Protein AF-A0A170YP18-F1 (afdb_monomer)

Nearest PDB structures (foldseek):
  8iq1-assembly4_G  TM=4.475E-01  e=5.327E+00  Bos taurus
  8iq0-assembly2_D  TM=4.496E-01  e=7.271E+00  Bos taurus
  8iq0-assembly6_K  TM=4.460E-01  e=8.065E+00  Bos taurus
  1sda-assembly2_G  TM=4.510E-01  e=8.495E+00  Bos taurus

pLDDT: mean 92.54, std 9.65, range [51.72, 98.75]

Radius of gyration: 13.64 Å; Cα contacts (8 Å, |Δi|>4): 339; chains: 1; bounding box: 28×27×40 Å

Secondary structure (DSSP, 8-state):
-EEEEEETTTSPPPGGGS-TTSPPPSEEEEEEEPPPSS--GGG--EEEEEETTEEEEEEEEEETTEEEEEEEEE-SSS-EEEEEEETTEEEEEEE-TTS-EEEEEEE-TTS-EEEEEEE-

Foldseek 3Di:
DDKDKDACVGPPDDQVQADPVRHGFRMKMKDKDAQDPDPDQVPWDWDWDDDPQWIKIWTWGDDPQKIKGKIKIAHAAFWKKKKKDKDPDIWMFIDGHPDIHITMDIDHRRIMMMIMMGTD

Solvent-accessible surface area (backbone atoms only — not comparable to full-atom values): 6159 Å² total; per-residue (Å²): 121,50,78,54,75,42,42,36,91,80,45,76,71,62,76,88,68,38,43,98,86,68,46,64,45,53,32,38,33,42,36,40,38,66,54,39,94,63,79,51,72,88,72,47,45,77,49,79,48,77,52,99,86,17,50,34,40,33,38,40,39,73,50,86,87,25,35,28,26,27,9,33,24,30,28,72,83,37,37,29,25,4,23,19,40,22,76,95,35,69,27,71,23,76,28,55,46,67,38,78,12,60,15,62,31,57,36,59,37,72,38,43,29,36,25,30,40,36,34,87

Sequence (120 aa):
MHVATYKSTEEAPPEFLRGPNGEVPTEWGVATFPMDVEFDSDDMITTKVKKGGGDWNYGTVADGVYKGCYSNYIHPTKKHSASVAIANATDKDIRNANIWAKAYARAGGAHTCNAYWSTY

Structure (mmCIF, N/CA/C/O backbone):
data_AF-A0A170YP18-F1
#
_entry.id   AF-A0A170YP18-F1
#
loop_
_atom_site.group_PDB
_atom_site.id
_atom_site.type_symbol
_atom_site.label_atom_id
_atom_site.label_alt_id
_atom_site.label_comp_id
_atom_site.label_asym_id
_atom_site.label_entity_id
_atom_site.label_seq_id
_atom_site.pdbx_PDB_ins_code
_atom_site.Cartn_x
_atom_site.Cartn_y
_atom_site.Cartn_z
_atom_site.occupancy
_atom_site.B_iso_or_equiv
_atom_site.auth_seq_id
_atom_site.auth_comp_id
_atom_site.auth_asym_id
_atom_site.auth_atom_id
_atom_site.pdbx_PDB_model_num
ATOM 1 N N . MET A 1 1 ? -3.951 -5.300 -13.465 1.00 76.81 1 MET A N 1
ATOM 2 C CA . MET A 1 1 ? -4.001 -5.106 -11.997 1.00 76.81 1 MET A CA 1
ATOM 3 C C . MET A 1 1 ? -4.899 -6.165 -11.367 1.00 76.81 1 MET A C 1
ATOM 5 O O . MET A 1 1 ? -5.996 -6.377 -11.871 1.00 76.81 1 MET A O 1
ATOM 9 N N . HIS A 1 2 ? -4.455 -6.808 -10.284 1.00 87.50 2 HIS A N 1
ATOM 10 C CA . HIS A 1 2 ? -5.282 -7.697 -9.455 1.00 87.50 2 HIS A CA 1
ATOM 11 C C . HIS A 1 2 ? -5.407 -7.119 -8.043 1.00 87.50 2 HIS A C 1
ATOM 13 O O . HIS A 1 2 ? -4.421 -6.607 -7.522 1.00 87.50 2 HIS A O 1
ATOM 19 N N . VAL A 1 3 ? -6.594 -7.175 -7.433 1.00 91.50 3 VAL A N 1
ATOM 20 C CA . VAL A 1 3 ? -6.853 -6.582 -6.112 1.00 91.50 3 VAL A CA 1
ATOM 21 C C . VAL A 1 3 ? -7.583 -7.585 -5.234 1.00 91.50 3 VAL A C 1
ATOM 23 O O . VAL A 1 3 ? -8.635 -8.089 -5.625 1.00 91.50 3 VAL A O 1
ATOM 26 N N . ALA A 1 4 ? -7.067 -7.810 -4.031 1.00 94.12 4 ALA A N 1
ATOM 27 C CA . ALA A 1 4 ? -7.633 -8.748 -3.072 1.00 94.12 4 ALA A CA 1
ATOM 28 C C . ALA A 1 4 ? -7.694 -8.165 -1.652 1.00 94.12 4 ALA A C 1
ATOM 30 O O . ALA A 1 4 ? -7.075 -7.147 -1.327 1.00 94.12 4 ALA A O 1
ATOM 31 N N . THR A 1 5 ? -8.516 -8.779 -0.806 1.00 95.12 5 THR A N 1
ATOM 32 C CA . THR A 1 5 ? -8.728 -8.405 0.597 1.00 95.12 5 THR A CA 1
ATOM 33 C C . THR A 1 5 ? -8.931 -9.671 1.406 1.00 95.12 5 THR A C 1
ATOM 35 O O . THR A 1 5 ? -9.647 -10.563 0.960 1.00 95.12 5 THR A O 1
ATOM 38 N N . TYR A 1 6 ? -8.325 -9.716 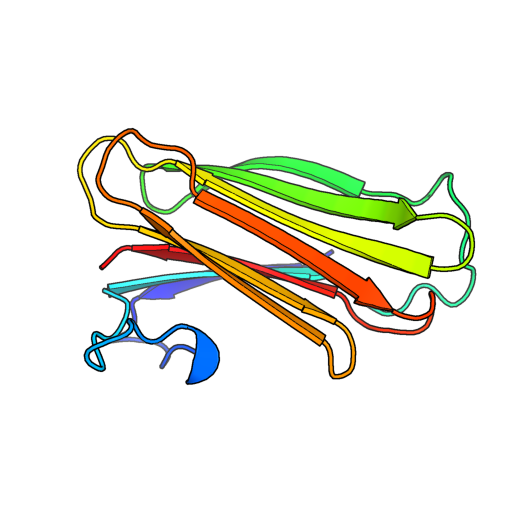2.584 1.00 95.31 6 TYR A N 1
ATOM 39 C CA . TYR A 1 6 ? -8.251 -10.896 3.424 1.00 95.31 6 TYR A CA 1
ATOM 40 C C . TYR A 1 6 ? -8.452 -10.529 4.890 1.00 95.31 6 TYR A C 1
ATOM 42 O O . TYR A 1 6 ? -7.990 -9.480 5.355 1.00 95.31 6 TYR A O 1
ATOM 50 N N . LYS A 1 7 ? -9.082 -11.434 5.638 1.00 94.75 7 LYS A N 1
ATOM 51 C CA . LYS A 1 7 ? -8.951 -11.468 7.095 1.00 94.75 7 LYS A CA 1
ATOM 52 C C . LYS A 1 7 ? -7.715 -12.274 7.456 1.00 94.75 7 LYS A C 1
ATOM 54 O O . LYS A 1 7 ? -7.465 -13.320 6.865 1.00 94.75 7 LYS A O 1
ATOM 59 N N . SER A 1 8 ? -6.974 -11.848 8.472 1.00 93.69 8 SER A N 1
ATOM 60 C CA . SER A 1 8 ? -5.744 -12.548 8.865 1.00 93.69 8 SER A CA 1
ATOM 61 C C . SER A 1 8 ? -5.972 -13.920 9.501 1.00 93.69 8 SER A C 1
ATOM 63 O O . SER A 1 8 ? -5.033 -14.699 9.626 1.00 93.69 8 SER A O 1
ATOM 65 N N . THR A 1 9 ? -7.215 -14.238 9.866 1.00 92.81 9 THR A N 1
ATOM 66 C CA . THR A 1 9 ? -7.639 -15.591 10.256 1.00 92.81 9 THR A CA 1
ATOM 67 C C . THR A 1 9 ? -7.825 -16.533 9.066 1.00 92.81 9 THR A C 1
ATOM 69 O O . THR A 1 9 ? -7.865 -17.741 9.264 1.00 92.81 9 THR A O 1
ATOM 72 N N . GLU A 1 10 ? -7.995 -15.990 7.858 1.00 94.56 10 GLU A N 1
ATOM 73 C CA . GLU A 1 10 ? -8.244 -16.738 6.619 1.00 94.56 10 GLU A CA 1
ATOM 74 C C . GLU A 1 10 ? -6.966 -16.857 5.782 1.00 94.56 10 GLU A C 1
ATOM 76 O O . GLU A 1 10 ? -6.669 -17.935 5.283 1.00 94.56 10 GLU A O 1
ATOM 81 N N . GLU A 1 11 ? -6.193 -15.771 5.682 1.00 94.69 11 GLU A N 1
ATOM 82 C CA . GLU A 1 11 ? -4.903 -15.728 4.989 1.00 94.69 11 GLU A CA 1
ATOM 83 C C . GLU A 1 11 ? -3.895 -14.931 5.827 1.00 94.69 11 GLU A C 1
ATOM 85 O O . GLU A 1 11 ? -4.114 -13.756 6.159 1.00 94.69 11 GLU A O 1
ATOM 90 N N . ALA A 1 12 ? -2.767 -15.560 6.156 1.00 94.25 12 ALA A N 1
ATOM 91 C CA . ALA A 1 12 ? -1.722 -14.920 6.943 1.00 94.25 12 ALA A CA 1
ATOM 92 C C . ALA A 1 12 ? -1.112 -13.728 6.173 1.00 94.25 12 ALA A C 1
ATOM 94 O O . ALA A 1 12 ? -0.710 -13.884 5.020 1.00 94.25 12 ALA A O 1
ATOM 95 N N . PRO A 1 13 ? -1.000 -12.535 6.788 1.00 94.31 13 PRO A N 1
ATOM 96 C CA . PRO A 1 13 ? -0.383 -11.398 6.124 1.00 94.31 13 PRO A CA 1
ATOM 97 C C . PRO A 1 13 ? 1.126 -11.629 5.947 1.00 94.31 13 PRO A C 1
ATOM 99 O O . PRO A 1 13 ? 1.759 -12.213 6.836 1.00 94.31 13 PRO A O 1
ATOM 102 N N . PRO A 1 14 ? 1.734 -11.113 4.861 1.00 94.00 14 PRO A N 1
ATOM 103 C CA . PRO A 1 14 ? 3.184 -11.071 4.718 1.00 94.00 14 PRO A CA 1
ATOM 104 C C . PRO A 1 14 ? 3.868 -10.491 5.960 1.00 94.00 14 PRO A C 1
ATOM 106 O O . PRO A 1 14 ? 3.395 -9.511 6.540 1.00 94.00 14 PRO A O 1
ATOM 109 N N . GLU A 1 15 ? 5.011 -11.054 6.356 1.00 93.62 15 GLU A N 1
ATOM 110 C CA . GLU A 1 15 ? 5.670 -10.689 7.620 1.00 93.62 15 GLU A CA 1
ATOM 111 C C . GLU A 1 15 ? 6.011 -9.200 7.718 1.00 93.62 15 GLU A C 1
ATOM 113 O O . GLU A 1 15 ? 5.858 -8.597 8.780 1.00 93.62 15 GLU A O 1
ATOM 118 N N . PHE A 1 16 ? 6.391 -8.575 6.601 1.00 93.75 16 PHE A N 1
ATOM 119 C CA . PHE A 1 16 ? 6.719 -7.152 6.573 1.00 93.75 16 PHE A CA 1
ATOM 120 C C . PHE A 1 16 ? 5.508 -6.242 6.856 1.00 93.75 16 PHE A C 1
ATOM 122 O O . PHE A 1 16 ? 5.704 -5.065 7.157 1.00 93.75 16 PHE A O 1
ATOM 129 N N . LEU A 1 17 ? 4.269 -6.755 6.821 1.00 95.31 17 LEU A N 1
ATOM 130 C CA . LEU A 1 17 ? 3.064 -6.020 7.225 1.00 95.31 17 LEU A CA 1
ATOM 131 C C . LEU A 1 17 ? 2.836 -6.018 8.742 1.00 95.31 17 LEU A C 1
ATOM 133 O O . LEU A 1 17 ? 1.967 -5.292 9.222 1.00 95.31 17 LEU A O 1
ATOM 137 N N . ARG A 1 18 ? 3.597 -6.786 9.528 1.00 94.44 18 ARG A N 1
ATOM 138 C CA . ARG A 1 18 ? 3.467 -6.774 10.993 1.00 94.44 18 ARG A CA 1
ATOM 139 C C . ARG A 1 18 ? 3.830 -5.405 11.573 1.00 94.44 18 ARG A C 1
ATOM 141 O O . ARG A 1 18 ? 4.673 -4.687 11.031 1.00 94.44 18 ARG A O 1
ATOM 148 N N . GLY A 1 19 ? 3.173 -5.022 12.661 1.00 90.12 19 GLY A N 1
ATOM 149 C CA . GLY A 1 19 ? 3.458 -3.792 13.391 1.00 90.12 19 GLY A CA 1
ATOM 150 C C . GLY A 1 19 ? 4.835 -3.816 14.073 1.00 90.12 19 GLY A C 1
ATOM 151 O O . GLY A 1 19 ? 5.466 -4.872 14.162 1.00 90.12 19 GLY A O 1
ATOM 152 N N . PRO A 1 20 ? 5.331 -2.661 14.550 1.00 87.38 20 PRO A N 1
ATOM 153 C CA . PRO A 1 20 ? 6.651 -2.534 15.170 1.00 87.38 20 PRO A CA 1
ATOM 154 C C . PRO A 1 20 ? 6.821 -3.385 16.434 1.00 87.38 20 PRO A C 1
ATOM 156 O O . PRO A 1 20 ? 7.949 -3.717 16.778 1.00 87.38 20 PRO A O 1
ATOM 159 N 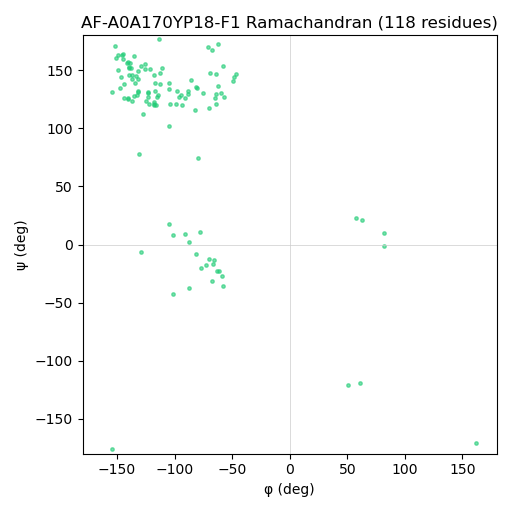N . ASN A 1 21 ? 5.727 -3.766 17.101 1.00 89.44 21 ASN A N 1
ATOM 160 C CA . ASN A 1 21 ? 5.745 -4.609 18.297 1.00 89.44 21 ASN A CA 1
ATOM 161 C C . ASN A 1 21 ? 5.300 -6.049 17.990 1.00 89.44 21 ASN A C 1
ATOM 163 O O . ASN A 1 21 ? 4.905 -6.784 18.892 1.00 89.44 21 ASN A O 1
ATOM 167 N N . GLY A 1 22 ? 5.318 -6.449 16.715 1.00 90.62 22 GLY A N 1
ATOM 168 C CA . GLY A 1 22 ? 4.882 -7.772 16.270 1.00 90.62 22 GLY A CA 1
ATOM 169 C C . GLY A 1 22 ? 3.370 -7.911 16.087 1.00 90.62 22 GLY A C 1
ATOM 170 O O . GLY A 1 22 ? 2.898 -9.030 15.876 1.00 90.62 22 GLY A O 1
ATOM 171 N N . GLU A 1 23 ? 2.607 -6.8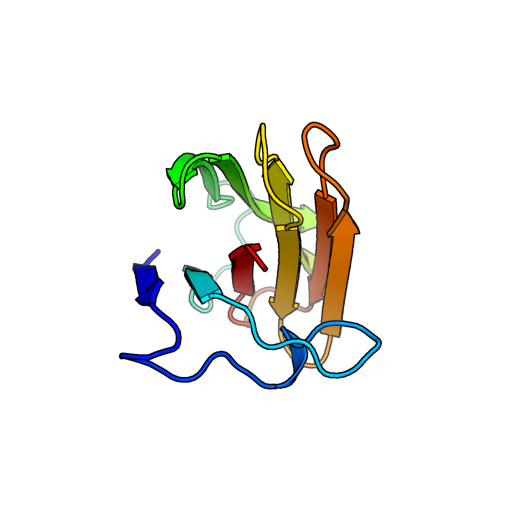10 16.132 1.00 94.00 23 GLU A N 1
ATOM 172 C CA . GLU A 1 23 ? 1.159 -6.850 15.921 1.00 94.00 23 GLU A CA 1
ATOM 173 C C . GLU A 1 23 ? 0.834 -7.410 14.531 1.00 94.00 23 GLU A C 1
ATOM 175 O O . GLU A 1 23 ? 1.375 -6.961 13.519 1.00 94.00 23 GLU A O 1
ATOM 180 N N . VAL A 1 24 ? -0.068 -8.385 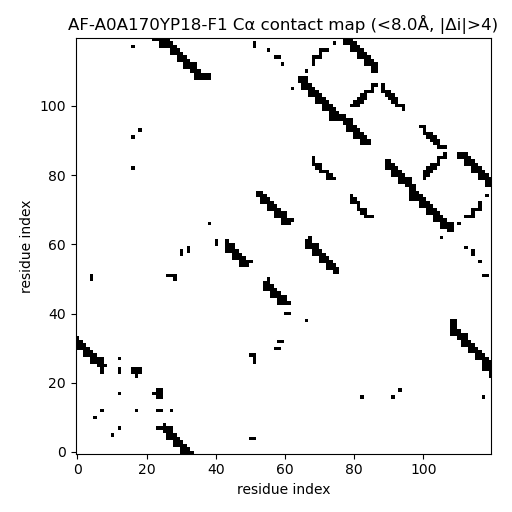14.463 1.00 95.31 24 VAL A N 1
ATOM 181 C CA . VAL A 1 24 ? -0.562 -8.911 13.187 1.00 95.31 24 VAL A CA 1
ATOM 182 C C . VAL A 1 24 ? -1.758 -8.064 12.765 1.00 95.31 24 VAL A C 1
ATOM 184 O O . VAL A 1 24 ? -2.625 -7.826 13.608 1.00 95.31 24 VAL A O 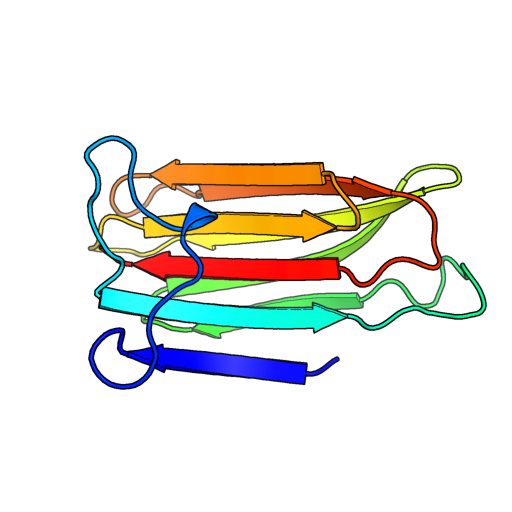1
ATOM 187 N N . PRO A 1 25 ? -1.830 -7.599 11.504 1.00 96.62 25 PRO A N 1
ATOM 188 C CA . PRO A 1 25 ? -3.069 -7.059 10.962 1.00 96.62 25 PRO A CA 1
ATOM 189 C C . PRO A 1 25 ? -4.263 -7.972 11.259 1.00 96.62 25 PRO A C 1
ATOM 191 O O . PRO A 1 25 ? -4.124 -9.188 11.308 1.00 96.62 25 PRO A O 1
ATOM 194 N N . THR A 1 26 ? -5.440 -7.394 11.454 1.00 97.31 26 THR A N 1
ATOM 195 C CA . THR A 1 26 ? -6.703 -8.142 11.537 1.00 97.31 26 THR A CA 1
ATOM 196 C C . THR A 1 26 ? -7.315 -8.333 10.153 1.00 97.31 26 THR A C 1
ATOM 198 O O . THR A 1 26 ? -7.845 -9.399 9.836 1.00 97.31 26 THR A O 1
ATOM 201 N N . GLU A 1 27 ? -7.186 -7.310 9.310 1.00 97.88 27 GLU A N 1
ATOM 202 C CA . GLU A 1 27 ? -7.570 -7.310 7.903 1.00 97.88 27 GLU A CA 1
ATOM 203 C C . GLU A 1 27 ? -6.485 -6.621 7.087 1.00 97.88 27 GLU A C 1
ATOM 205 O O . GLU A 1 27 ? -5.846 -5.664 7.541 1.00 97.88 27 GLU A O 1
ATOM 210 N N . TRP A 1 28 ? -6.286 -7.101 5.868 1.00 98.31 28 TRP A N 1
ATOM 211 C CA . TRP A 1 28 ? -5.321 -6.535 4.945 1.00 98.31 28 TRP A CA 1
ATOM 212 C C . TRP A 1 28 ? -5.766 -6.745 3.505 1.00 98.31 28 TRP A C 1
ATOM 214 O O . TRP A 1 28 ? -6.600 -7.595 3.195 1.00 98.31 28 TRP A O 1
ATOM 224 N N . GLY A 1 29 ? -5.211 -5.956 2.599 1.00 97.94 29 GLY A N 1
ATOM 225 C CA . GLY A 1 29 ? -5.424 -6.148 1.176 1.00 97.94 29 GLY A CA 1
ATOM 226 C C . GLY A 1 29 ? -4.192 -5.784 0.380 1.00 97.94 29 GLY A C 1
ATOM 227 O O . GLY A 1 29 ? -3.289 -5.109 0.875 1.00 97.94 29 GLY A O 1
ATOM 228 N N . VAL A 1 30 ? -4.173 -6.253 -0.859 1.00 98.19 30 VAL A N 1
ATOM 229 C CA . VAL A 1 30 ? -3.081 -6.042 -1.804 1.00 98.19 30 VAL A CA 1
ATOM 230 C C . VAL A 1 30 ? -3.646 -5.697 -3.171 1.00 98.19 30 VAL A C 1
ATOM 232 O O . VAL A 1 30 ? -4.671 -6.237 -3.589 1.00 98.19 30 VAL A O 1
ATOM 235 N N . ALA A 1 31 ? -2.967 -4.794 -3.861 1.00 97.06 31 ALA A N 1
ATOM 236 C CA . ALA A 1 31 ? -3.118 -4.550 -5.278 1.00 97.06 31 ALA A CA 1
ATOM 237 C C . ALA A 1 31 ? -1.784 -4.847 -5.951 1.00 97.06 31 ALA A C 1
ATOM 239 O O . ALA A 1 31 ? -0.765 -4.232 -5.629 1.00 97.06 31 ALA A O 1
ATOM 240 N N . THR A 1 32 ? -1.812 -5.796 -6.875 1.00 95.50 32 THR A N 1
ATOM 241 C CA . THR A 1 32 ? -0.648 -6.253 -7.621 1.00 95.50 32 THR A CA 1
ATOM 242 C C . THR A 1 32 ? -0.694 -5.684 -9.031 1.00 95.50 32 THR A C 1
ATOM 244 O O . THR A 1 32 ? -1.628 -5.926 -9.811 1.00 95.50 32 THR A O 1
ATOM 247 N N . PHE A 1 33 ? 0.353 -4.937 -9.347 1.00 91.94 33 PHE A N 1
ATOM 248 C CA . PHE A 1 33 ? 0.667 -4.397 -10.657 1.00 91.94 33 PHE A CA 1
ATOM 249 C C . PHE A 1 33 ? 1.809 -5.246 -11.214 1.00 91.94 33 PHE A C 1
ATOM 251 O O . PHE A 1 33 ? 2.935 -5.121 -10.722 1.00 91.94 33 PHE A O 1
ATOM 258 N N . PRO A 1 34 ? 1.523 -6.181 -12.139 1.00 86.88 34 PRO A N 1
ATOM 259 C CA . PRO A 1 34 ? 2.549 -7.041 -12.711 1.00 86.88 34 PRO A CA 1
ATOM 260 C C . PRO A 1 34 ? 3.603 -6.222 -13.465 1.00 86.88 34 PRO A C 1
ATOM 262 O O . PRO A 1 34 ? 3.484 -5.009 -13.635 1.00 86.88 34 PRO A O 1
ATOM 265 N N . MET A 1 35 ? 4.668 -6.900 -13.885 1.00 80.62 35 MET A N 1
ATOM 266 C CA . MET A 1 35 ? 5.678 -6.301 -14.751 1.00 80.62 35 MET A CA 1
ATOM 267 C C . MET A 1 35 ? 4.997 -5.787 -16.024 1.00 80.62 35 MET A C 1
ATOM 269 O O . MET A 1 35 ? 4.319 -6.560 -16.700 1.00 80.62 35 MET A O 1
ATOM 273 N N . ASP A 1 36 ? 5.219 -4.518 -16.348 1.00 67.25 36 ASP A N 1
ATOM 274 C CA . ASP A 1 36 ? 4.902 -4.012 -17.681 1.00 67.25 36 ASP A CA 1
ATOM 275 C C . ASP A 1 36 ? 6.197 -4.148 -18.470 1.00 67.25 36 ASP A C 1
ATOM 277 O O . ASP A 1 36 ? 7.245 -3.652 -18.043 1.00 67.25 36 ASP A O 1
ATOM 281 N N . VAL A 1 37 ? 6.148 -4.921 -19.557 1.00 51.72 37 VAL A N 1
ATOM 282 C CA . VAL A 1 37 ? 7.312 -5.172 -20.422 1.00 51.72 37 VAL A CA 1
ATOM 283 C C . VAL A 1 37 ? 7.765 -3.906 -21.148 1.00 51.72 37 VAL A C 1
ATOM 285 O O . VAL A 1 37 ? 8.912 -3.838 -21.580 1.00 51.72 37 VAL A O 1
ATOM 288 N N . GLU A 1 38 ? 6.908 -2.885 -21.190 1.00 58.91 38 GLU A N 1
ATOM 289 C CA . GLU A 1 38 ? 7.234 -1.542 -21.643 1.00 58.91 38 GLU A CA 1
ATOM 290 C C . GLU A 1 38 ? 6.923 -0.560 -20.515 1.00 58.91 38 GLU A C 1
ATOM 292 O O . GLU A 1 38 ? 5.816 -0.509 -19.984 1.00 58.91 38 GLU A O 1
ATOM 297 N N . PHE A 1 39 ? 7.939 0.180 -20.077 1.00 57.25 39 PHE A N 1
ATOM 298 C CA . PHE A 1 39 ? 7.756 1.263 -19.121 1.00 57.25 39 PHE A CA 1
ATOM 299 C C . PHE A 1 39 ? 7.243 2.484 -19.887 1.00 57.25 39 PHE A C 1
ATOM 301 O O . PHE A 1 39 ? 8.006 3.405 -20.170 1.00 57.25 39 PHE A O 1
ATOM 308 N N . ASP A 1 40 ? 5.969 2.444 -20.272 1.00 62.41 40 ASP A N 1
ATOM 309 C CA . ASP A 1 40 ? 5.273 3.604 -20.814 1.00 62.41 40 ASP A CA 1
ATOM 310 C C . ASP A 1 40 ? 4.652 4.399 -19.658 1.00 62.41 40 ASP A C 1
ATOM 312 O O . ASP A 1 40 ? 3.988 3.854 -18.770 1.00 62.41 40 ASP A O 1
ATOM 316 N N . SER A 1 41 ? 4.901 5.706 -19.635 1.00 61.12 41 SER A N 1
ATOM 317 C CA . SER A 1 41 ? 4.294 6.608 -18.659 1.00 61.12 41 SER A CA 1
ATOM 318 C C . SER A 1 41 ? 2.772 6.687 -18.791 1.00 61.12 41 SER A C 1
ATOM 320 O O . SER A 1 41 ? 2.115 7.022 -17.803 1.00 61.12 41 SER A O 1
ATOM 322 N N . ASP A 1 42 ? 2.218 6.358 -19.962 1.00 61.16 42 ASP A N 1
ATOM 323 C CA . ASP A 1 42 ? 0.770 6.352 -20.199 1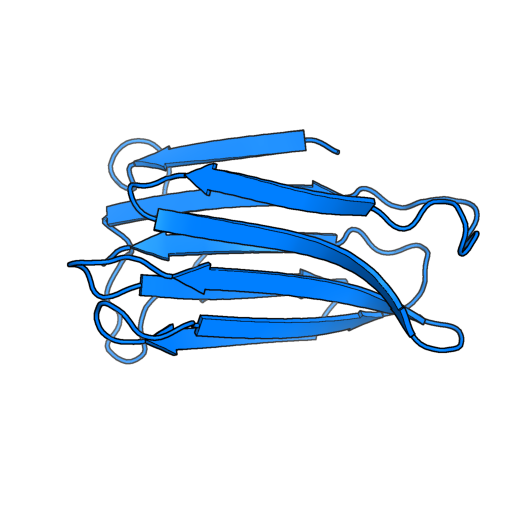.00 61.16 42 ASP A CA 1
ATOM 324 C C . ASP A 1 42 ? 0.051 5.179 -19.500 1.00 61.16 42 ASP A C 1
ATOM 326 O O . ASP A 1 42 ? -1.147 5.272 -19.225 1.00 61.16 42 ASP A O 1
ATOM 330 N N . ASP A 1 43 ? 0.782 4.135 -19.088 1.00 65.50 43 ASP A N 1
ATOM 331 C CA . ASP A 1 43 ? 0.240 2.958 -18.390 1.00 65.50 43 ASP A CA 1
ATOM 332 C C . ASP A 1 43 ? 0.247 3.091 -16.853 1.00 65.50 43 ASP A C 1
ATOM 334 O O . ASP A 1 43 ? -0.025 2.136 -16.118 1.00 65.50 43 ASP A O 1
ATOM 338 N N . MET A 1 44 ? 0.550 4.277 -16.313 1.00 76.50 44 MET A N 1
ATOM 339 C CA . MET A 1 44 ? 0.554 4.502 -14.865 1.00 76.50 44 MET A CA 1
ATOM 340 C C . MET A 1 44 ? -0.866 4.482 -14.287 1.00 76.50 44 MET A C 1
ATOM 342 O O . MET A 1 44 ? -1.710 5.329 -14.586 1.00 76.50 44 MET A O 1
ATOM 346 N N . ILE A 1 45 ? -1.131 3.522 -13.400 1.00 84.12 45 ILE A N 1
ATOM 347 C CA . ILE A 1 45 ? -2.466 3.302 -12.839 1.00 84.12 45 ILE A CA 1
ATOM 348 C C . ILE A 1 45 ? -2.548 3.958 -11.470 1.00 84.12 45 ILE A C 1
ATOM 350 O O . ILE A 1 45 ? -1.850 3.556 -10.546 1.00 84.12 45 ILE A O 1
ATOM 354 N N . THR A 1 46 ? -3.481 4.894 -11.304 1.00 90.12 46 THR A N 1
ATOM 355 C CA . THR A 1 46 ? -3.852 5.448 -9.996 1.00 90.12 46 THR A CA 1
ATOM 356 C C . THR A 1 46 ? -5.294 5.072 -9.670 1.00 90.12 46 THR A C 1
ATOM 358 O O . THR A 1 46 ? -6.195 5.247 -10.486 1.00 90.12 46 THR A O 1
ATOM 361 N N . THR A 1 47 ? -5.536 4.508 -8.485 1.00 95.38 47 THR A N 1
ATOM 362 C CA . THR A 1 47 ? -6.854 3.980 -8.100 1.00 95.38 47 THR A CA 1
ATOM 363 C C . THR A 1 47 ? -7.267 4.476 -6.721 1.00 95.38 47 THR A C 1
ATOM 365 O O . THR A 1 47 ? -6.503 4.358 -5.768 1.00 95.38 47 THR A O 1
ATOM 368 N N . LYS A 1 48 ? -8.506 4.976 -6.601 1.00 96.88 48 LYS A N 1
ATOM 369 C CA . LYS A 1 48 ? -9.145 5.404 -5.342 1.00 96.88 48 LYS A CA 1
ATOM 370 C C . LYS A 1 48 ? -10.378 4.554 -5.062 1.00 96.88 48 LYS A C 1
ATOM 372 O O . LYS A 1 48 ? -11.305 4.547 -5.867 1.00 96.88 48 LYS A O 1
ATOM 377 N N . VAL A 1 49 ? -10.414 3.866 -3.925 1.00 97.44 49 VAL A N 1
ATOM 378 C CA . VAL A 1 49 ? -11.518 2.968 -3.541 1.00 97.44 49 VAL A CA 1
ATOM 379 C C . VAL A 1 49 ? -11.705 2.923 -2.027 1.00 97.44 49 VAL A C 1
ATOM 381 O O . VAL A 1 49 ? -10.801 3.259 -1.265 1.00 97.44 49 VAL A O 1
ATOM 384 N N . LYS A 1 50 ? -12.867 2.432 -1.585 1.00 97.50 50 LYS A N 1
ATOM 385 C CA . LYS A 1 50 ? -13.106 2.062 -0.185 1.00 97.50 50 LYS A CA 1
ATOM 386 C C . LYS A 1 50 ? -12.764 0.591 0.040 1.00 97.50 50 LYS A C 1
ATOM 388 O O . LYS A 1 50 ? -13.275 -0.274 -0.674 1.00 97.50 50 LYS A O 1
ATOM 393 N N . LYS A 1 51 ? -11.911 0.300 1.023 1.00 96.94 51 LYS A N 1
ATOM 394 C CA . LYS A 1 51 ? -11.483 -1.058 1.405 1.00 96.94 51 LYS A CA 1
ATOM 395 C C . LYS A 1 51 ? -11.248 -1.123 2.909 1.00 96.94 51 LYS A C 1
ATOM 397 O O . LYS A 1 51 ? -10.822 -0.133 3.483 1.00 96.94 51 LYS A O 1
ATOM 402 N N . GLY A 1 52 ? -11.575 -2.252 3.541 1.00 94.56 52 GLY A N 1
ATOM 403 C CA . GLY A 1 52 ? -11.312 -2.466 4.973 1.00 94.56 52 GLY A CA 1
ATOM 404 C C . GLY A 1 52 ? -11.936 -1.439 5.920 1.00 94.56 52 GLY A C 1
ATOM 405 O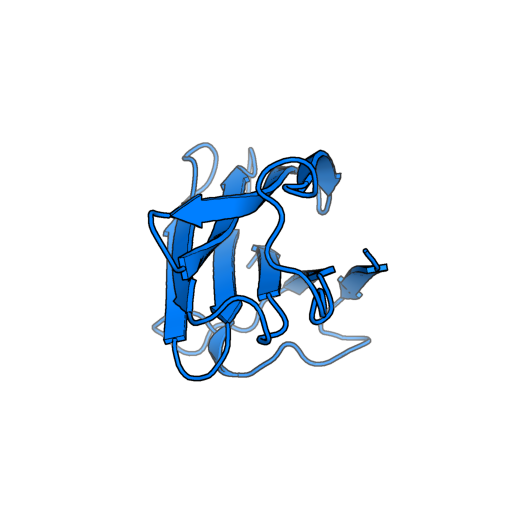 O . GLY A 1 52 ? -11.411 -1.233 7.007 1.00 94.56 52 GLY A O 1
ATOM 406 N N . GLY A 1 53 ? -12.995 -0.738 5.495 1.00 96.81 53 GLY A N 1
ATOM 407 C CA . GLY A 1 53 ? -13.604 0.369 6.247 1.00 96.81 53 GLY A CA 1
ATOM 408 C C . GLY A 1 53 ? -12.906 1.731 6.104 1.00 96.81 53 GLY A C 1
ATOM 409 O O . GLY A 1 53 ? -13.399 2.713 6.657 1.00 96.81 53 GLY A O 1
ATOM 410 N N . GLY A 1 54 ? -11.805 1.815 5.354 1.00 97.75 54 GLY A N 1
ATOM 411 C CA . GLY A 1 54 ? -11.065 3.043 5.069 1.00 97.75 54 GLY A CA 1
ATOM 412 C C . GLY A 1 54 ? -11.097 3.472 3.599 1.00 97.75 54 GLY A C 1
ATOM 413 O O . GLY A 1 54 ? -11.643 2.783 2.730 1.00 97.75 54 GLY A O 1
ATOM 414 N N . ASP A 1 55 ? -10.486 4.624 3.328 1.00 98.62 55 ASP A N 1
ATOM 415 C CA . ASP A 1 55 ? -10.212 5.113 1.977 1.00 98.62 55 ASP A CA 1
ATOM 416 C C . ASP A 1 55 ? -8.785 4.738 1.580 1.00 98.62 55 ASP A C 1
ATOM 418 O O . ASP A 1 55 ? -7.821 5.040 2.287 1.00 98.62 55 ASP A O 1
ATOM 422 N N . TRP A 1 56 ? -8.653 4.085 0.428 1.00 98.56 56 TRP A N 1
ATOM 423 C CA . TRP A 1 56 ? -7.385 3.602 -0.092 1.00 98.56 56 TRP A CA 1
ATOM 424 C C . TRP A 1 56 ? -7.110 4.178 -1.475 1.00 98.56 56 TRP A C 1
ATOM 426 O O . TRP A 1 56 ? -7.940 4.088 -2.383 1.00 98.56 56 TRP A O 1
ATOM 436 N N . ASN A 1 57 ? -5.934 4.777 -1.624 1.00 98.06 57 ASN A N 1
ATOM 437 C CA . ASN A 1 57 ? -5.462 5.383 -2.853 1.00 98.06 57 ASN A CA 1
ATOM 438 C C . ASN A 1 57 ? -4.078 4.819 -3.185 1.00 98.06 57 ASN A C 1
ATOM 440 O O . ASN A 1 57 ? -3.118 5.080 -2.462 1.00 98.06 57 ASN A O 1
ATOM 444 N N . TYR A 1 58 ? -3.974 4.040 -4.252 1.00 97.75 58 TYR A N 1
ATOM 445 C CA . TYR A 1 58 ? -2.792 3.234 -4.560 1.00 97.75 58 TYR A CA 1
ATOM 446 C C . TYR A 1 58 ? -2.553 3.155 -6.060 1.00 97.75 58 TYR A C 1
ATOM 448 O O . TYR A 1 58 ? -3.454 3.446 -6.853 1.00 97.75 58 TYR A O 1
ATOM 456 N N . GLY A 1 59 ? -1.348 2.748 -6.445 1.00 95.12 59 GLY A N 1
ATOM 457 C CA . GLY A 1 59 ? -1.014 2.693 -7.852 1.00 95.12 59 GLY A CA 1
ATOM 458 C C . GLY A 1 59 ? 0.465 2.636 -8.171 1.00 95.12 59 GLY A C 1
ATOM 459 O O . GLY A 1 59 ? 1.321 2.515 -7.288 1.00 95.12 59 GLY A O 1
ATOM 460 N N . THR A 1 60 ? 0.731 2.788 -9.462 1.00 93.62 60 THR A N 1
ATOM 461 C CA . THR A 1 60 ? 2.053 3.023 -10.027 1.00 93.62 60 THR A CA 1
ATOM 462 C C . THR A 1 60 ? 2.128 4.421 -10.631 1.00 93.62 60 THR A C 1
ATOM 464 O O . THR A 1 60 ? 1.130 4.960 -11.106 1.00 93.62 60 THR A O 1
ATOM 467 N N . VAL A 1 61 ? 3.308 5.033 -10.577 1.00 91.94 61 VAL A N 1
ATOM 468 C CA . VAL A 1 61 ? 3.604 6.333 -11.196 1.00 91.94 61 VAL A CA 1
ATOM 469 C C . VAL A 1 61 ? 4.980 6.302 -11.851 1.00 91.94 61 VAL A C 1
ATOM 471 O O . VAL A 1 61 ? 5.841 5.513 -11.456 1.00 91.94 61 VAL A O 1
ATOM 474 N N . ALA A 1 62 ? 5.207 7.172 -12.832 1.00 89.62 62 ALA A N 1
ATOM 475 C CA . ALA A 1 62 ? 6.534 7.364 -13.392 1.00 89.62 62 ALA A CA 1
ATOM 476 C C . ALA A 1 62 ? 7.400 8.182 -12.421 1.00 89.62 62 ALA A C 1
ATOM 478 O O . ALA A 1 62 ? 6.982 9.238 -11.945 1.00 89.62 62 ALA A O 1
ATOM 479 N N . ASP A 1 63 ? 8.609 7.702 -12.136 1.00 89.19 63 ASP A N 1
ATOM 480 C CA . ASP A 1 63 ? 9.600 8.361 -11.282 1.00 89.19 63 ASP A CA 1
ATOM 481 C C . ASP A 1 63 ? 10.953 8.396 -11.999 1.00 89.19 63 ASP A C 1
ATOM 483 O O . ASP A 1 63 ? 11.850 7.572 -11.788 1.00 89.19 63 ASP A O 1
ATOM 487 N N . GLY A 1 64 ? 11.061 9.337 -12.939 1.00 87.38 64 GLY A N 1
ATOM 488 C CA . GLY A 1 64 ? 12.167 9.388 -13.888 1.00 87.38 64 GLY A CA 1
ATOM 489 C C . GLY A 1 64 ? 12.199 8.120 -14.740 1.00 87.38 64 GLY A C 1
ATOM 490 O O . GLY A 1 64 ? 11.243 7.815 -15.443 1.00 87.38 64 GLY A O 1
ATOM 491 N N . VAL A 1 65 ? 13.300 7.372 -14.656 1.00 86.12 65 VAL A N 1
ATOM 492 C CA . VAL A 1 65 ? 13.478 6.084 -15.355 1.00 86.12 65 VAL A CA 1
ATOM 493 C C . VAL A 1 65 ? 12.944 4.881 -14.560 1.00 86.12 65 VAL A C 1
ATOM 495 O O . VAL A 1 65 ? 13.118 3.737 -14.977 1.00 86.12 65 VAL A O 1
ATOM 498 N N . TYR A 1 66 ? 12.350 5.121 -13.388 1.00 89.75 66 TYR A N 1
ATOM 499 C CA . TYR A 1 66 ? 11.869 4.088 -12.476 1.00 89.75 66 TYR A CA 1
ATOM 500 C C . TYR A 1 66 ? 10.347 4.061 -12.395 1.00 89.75 66 TYR A C 1
ATOM 502 O O . TYR A 1 66 ? 9.680 5.089 -12.493 1.00 89.75 66 TYR A O 1
ATOM 510 N N . LYS A 1 67 ? 9.807 2.879 -12.095 1.00 90.88 67 LYS A N 1
ATOM 511 C CA . LYS A 1 67 ? 8.419 2.692 -11.676 1.00 90.88 67 LYS A CA 1
ATOM 512 C C . LYS A 1 67 ? 8.306 2.984 -10.186 1.00 90.88 67 LYS A C 1
ATOM 514 O O . LYS A 1 67 ? 8.894 2.276 -9.367 1.00 90.88 67 LYS A O 1
ATOM 519 N N . GLY A 1 68 ? 7.550 4.020 -9.847 1.00 93.94 68 GLY A N 1
ATOM 520 C CA . GLY A 1 68 ? 7.108 4.320 -8.493 1.00 93.94 68 GLY A CA 1
ATOM 521 C C . GLY A 1 68 ? 5.904 3.468 -8.116 1.00 93.94 68 GLY A C 1
ATOM 522 O O . GLY A 1 68 ? 4.967 3.339 -8.894 1.00 93.94 68 GLY A O 1
ATOM 523 N N . CYS A 1 69 ? 5.924 2.894 -6.922 1.00 96.56 69 CYS A N 1
ATOM 524 C CA . CYS A 1 69 ? 4.873 2.082 -6.326 1.00 96.56 69 CYS A CA 1
ATOM 525 C C . CYS A 1 69 ? 4.393 2.799 -5.068 1.00 96.56 69 CYS A C 1
ATOM 527 O O . CYS A 1 69 ? 5.205 3.080 -4.183 1.00 96.56 69 CYS A O 1
ATOM 529 N N . TYR A 1 70 ? 3.100 3.110 -4.979 1.00 97.94 70 TYR A N 1
ATOM 530 C CA . TYR A 1 70 ? 2.571 3.878 -3.855 1.00 97.94 70 TYR A CA 1
ATOM 531 C C . TYR A 1 70 ? 1.313 3.261 -3.249 1.00 97.94 70 TYR A C 1
ATOM 533 O O . TYR A 1 70 ? 0.478 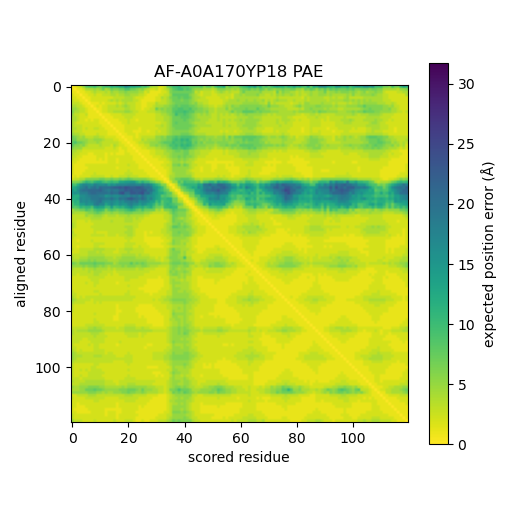2.659 -3.928 1.00 97.94 70 TYR A O 1
ATOM 541 N N . SER A 1 71 ? 1.164 3.476 -1.945 1.00 98.56 71 SER A N 1
ATOM 542 C CA . SER A 1 71 ? -0.038 3.158 -1.186 1.00 98.56 71 SER A CA 1
ATOM 543 C C . SER A 1 71 ? -0.300 4.275 -0.186 1.00 98.56 71 SER A C 1
ATOM 545 O O . SER A 1 71 ? 0.571 4.625 0.604 1.00 98.56 71 SER A O 1
ATOM 547 N N . ASN A 1 72 ? -1.504 4.837 -0.208 1.00 98.69 72 ASN A N 1
ATOM 548 C CA . ASN A 1 72 ? -1.976 5.809 0.768 1.00 98.69 72 ASN A CA 1
ATOM 549 C C . ASN A 1 72 ? -3.285 5.290 1.353 1.00 98.69 72 ASN A C 1
ATOM 551 O O . ASN A 1 72 ? -4.228 5.045 0.600 1.00 98.69 72 ASN A O 1
ATOM 555 N N . TYR A 1 73 ? -3.371 5.141 2.670 1.00 98.75 73 TYR A N 1
ATOM 556 C CA . TYR A 1 73 ? -4.549 4.587 3.333 1.00 98.75 73 TYR A CA 1
ATOM 557 C C . TYR A 1 73 ? -4.939 5.423 4.547 1.00 98.75 73 TYR A C 1
ATOM 559 O O . TYR A 1 73 ? -4.072 5.860 5.300 1.00 98.75 73 TYR A O 1
ATOM 567 N N . ILE A 1 74 ? -6.238 5.638 4.739 1.00 98.75 74 ILE A N 1
ATOM 568 C CA . ILE A 1 74 ? -6.795 6.242 5.950 1.00 98.75 74 ILE A CA 1
ATOM 569 C C . ILE A 1 74 ? -7.968 5.406 6.446 1.00 98.75 74 ILE A C 1
ATOM 571 O O . ILE A 1 74 ? -8.882 5.086 5.689 1.00 98.75 74 ILE A O 1
ATOM 575 N N . HIS A 1 75 ? -7.973 5.091 7.739 1.00 98.50 75 HIS A N 1
ATOM 576 C CA . HIS A 1 75 ? -9.114 4.465 8.402 1.00 98.50 75 HIS A CA 1
ATOM 577 C C . HIS A 1 75 ? -9.678 5.390 9.495 1.00 98.50 75 HIS A C 1
ATOM 579 O O . HIS A 1 75 ? -8.903 5.873 10.323 1.00 98.50 75 HIS A O 1
ATOM 585 N N . PRO A 1 76 ? -11.005 5.622 9.572 1.00 98.00 76 PRO A N 1
ATOM 586 C CA . PRO A 1 76 ? -11.592 6.615 10.480 1.00 98.00 76 PRO A CA 1
ATOM 587 C C . PRO A 1 76 ? -11.456 6.265 11.968 1.00 98.00 76 PRO A C 1
ATOM 589 O O . PRO A 1 76 ? -11.365 7.165 12.794 1.00 98.00 76 PRO A O 1
ATOM 592 N N . THR A 1 77 ? -11.446 4.972 12.319 1.00 98.00 77 THR A N 1
ATOM 593 C CA . THR A 1 77 ? -11.536 4.522 13.726 1.00 98.00 77 THR A CA 1
ATOM 594 C C . THR A 1 77 ?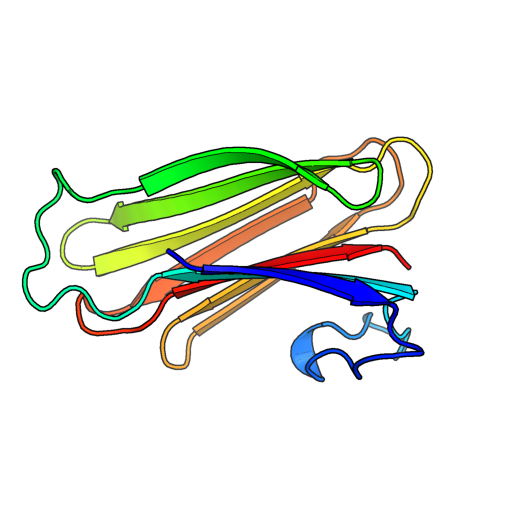 -10.473 3.521 14.186 1.00 98.00 77 THR A C 1
ATOM 596 O O . THR A 1 77 ? -10.421 3.212 15.372 1.00 98.00 77 THR A O 1
ATOM 599 N N . LYS A 1 78 ? -9.615 3.007 13.297 1.00 97.75 78 LYS A N 1
ATOM 600 C CA . LYS A 1 78 ? -8.666 1.923 13.606 1.00 97.75 78 LYS A CA 1
ATOM 601 C C . LYS A 1 78 ? -7.235 2.375 13.354 1.00 97.75 78 LYS A C 1
ATOM 603 O O . LYS A 1 78 ? -6.983 3.194 12.463 1.00 97.75 78 LYS A O 1
ATOM 608 N N . LYS A 1 79 ? -6.300 1.793 14.106 1.00 97.69 79 LYS A N 1
ATOM 609 C CA . LYS A 1 79 ? -4.882 1.798 13.739 1.00 97.69 79 LYS A CA 1
ATOM 610 C C . LYS A 1 79 ? -4.741 1.058 12.411 1.00 97.69 79 LYS A C 1
ATOM 612 O O . LYS A 1 79 ? -5.380 0.031 12.189 1.00 97.69 79 LYS A O 1
ATOM 617 N N . HIS A 1 80 ? -3.951 1.605 11.506 1.00 98.44 80 HIS A N 1
ATOM 618 C CA . HIS A 1 80 ? -3.851 1.096 10.148 1.00 98.44 80 HIS A CA 1
ATOM 619 C C . HIS A 1 80 ? -2.480 1.387 9.554 1.00 98.44 80 HIS A C 1
ATOM 621 O O . HIS A 1 80 ? -1.679 2.121 10.134 1.00 98.44 80 HIS A O 1
ATOM 627 N N . SER A 1 81 ? -2.208 0.805 8.395 1.00 98.44 81 SER A N 1
ATOM 628 C CA . SER A 1 81 ? -0.991 1.074 7.649 1.00 98.44 81 SER A CA 1
ATOM 629 C C . SER A 1 81 ? -1.232 1.150 6.154 1.00 98.44 81 SER A C 1
ATOM 631 O O . SER A 1 81 ? -2.187 0.578 5.619 1.00 98.44 81 SER A O 1
ATOM 633 N N . ALA A 1 82 ? -0.313 1.840 5.493 1.00 98.62 82 ALA A N 1
ATOM 634 C CA . ALA A 1 82 ? -0.058 1.705 4.074 1.00 98.62 82 ALA A CA 1
ATOM 635 C C . ALA A 1 82 ? 1.333 1.094 3.909 1.00 98.62 82 ALA A C 1
ATOM 637 O O . ALA A 1 82 ? 2.259 1.476 4.626 1.00 98.62 82 ALA A O 1
ATOM 638 N N . SER A 1 83 ? 1.480 0.157 2.976 1.00 98.62 83 SER A N 1
ATOM 639 C CA . SER A 1 83 ? 2.775 -0.457 2.680 1.00 98.62 83 SER A CA 1
ATOM 640 C C . SER A 1 83 ? 2.929 -0.688 1.186 1.00 98.62 83 SER A C 1
ATOM 642 O O . SER A 1 83 ? 1.937 -0.829 0.470 1.00 98.62 83 SER A O 1
ATOM 644 N N . VAL A 1 84 ? 4.164 -0.776 0.714 1.00 98.38 84 VAL A N 1
ATOM 645 C CA . VAL A 1 84 ? 4.488 -1.126 -0.670 1.00 98.38 84 VAL A CA 1
ATOM 646 C C . VAL A 1 84 ? 5.688 -2.060 -0.728 1.00 98.38 84 VAL A C 1
ATOM 648 O O . VAL A 1 84 ? 6.554 -2.022 0.146 1.00 98.38 84 VAL A O 1
ATOM 651 N N . ALA A 1 85 ? 5.741 -2.882 -1.772 1.00 98.00 85 ALA A N 1
ATOM 652 C CA . ALA A 1 85 ? 6.887 -3.714 -2.109 1.00 98.00 85 ALA A CA 1
ATOM 653 C C . ALA A 1 85 ? 7.089 -3.730 -3.630 1.00 98.00 85 ALA A C 1
ATOM 655 O O . ALA A 1 85 ? 6.165 -4.060 -4.377 1.00 98.00 85 ALA A O 1
ATOM 656 N N . ILE A 1 86 ? 8.292 -3.385 -4.087 1.00 96.31 86 ILE A N 1
ATOM 657 C CA . ILE A 1 86 ? 8.702 -3.459 -5.493 1.00 96.31 86 ILE A CA 1
ATOM 658 C C . ILE A 1 86 ? 10.177 -3.866 -5.571 1.00 96.31 86 ILE A C 1
ATOM 660 O O . ILE A 1 86 ? 11.039 -3.240 -4.954 1.00 96.31 86 ILE A O 1
ATOM 664 N N . ALA A 1 87 ? 10.473 -4.931 -6.322 1.00 94.81 87 ALA A N 1
ATOM 665 C CA . ALA A 1 87 ? 11.784 -5.587 -6.295 1.00 94.81 87 ALA A CA 1
ATOM 666 C C . ALA A 1 87 ? 12.216 -5.898 -4.843 1.00 94.81 87 ALA A C 1
ATOM 668 O O . ALA A 1 87 ? 11.507 -6.585 -4.114 1.00 94.81 87 ALA A O 1
ATOM 669 N N . ASN A 1 88 ? 13.359 -5.363 -4.422 1.00 94.69 88 ASN A N 1
ATOM 670 C CA . ASN A 1 88 ? 13.936 -5.476 -3.084 1.00 94.69 88 ASN A CA 1
ATOM 671 C C . ASN A 1 88 ? 13.698 -4.217 -2.225 1.00 94.69 88 ASN A C 1
ATOM 673 O O . ASN A 1 88 ? 14.245 -4.110 -1.129 1.00 94.69 88 ASN A O 1
ATOM 677 N N . ALA A 1 89 ? 12.889 -3.267 -2.704 1.00 96.38 89 ALA A N 1
ATOM 678 C CA . ALA A 1 89 ? 12.493 -2.081 -1.960 1.00 96.38 89 ALA A CA 1
ATOM 679 C C . ALA A 1 89 ? 11.114 -2.278 -1.321 1.00 96.38 89 ALA A C 1
ATOM 681 O O . ALA A 1 89 ? 10.150 -2.676 -1.979 1.00 96.38 89 ALA A O 1
ATOM 682 N N . THR A 1 90 ? 11.014 -1.946 -0.040 1.00 97.44 90 THR A N 1
ATOM 683 C CA . THR A 1 90 ? 9.754 -1.928 0.705 1.00 97.44 90 THR A CA 1
ATOM 684 C C . THR A 1 90 ? 9.652 -0.640 1.495 1.00 97.44 90 THR A C 1
ATOM 686 O O . THR A 1 90 ? 10.658 -0.177 2.030 1.00 97.44 90 THR A O 1
ATOM 689 N N . ASP A 1 91 ? 8.443 -0.115 1.632 1.00 98.25 91 ASP A N 1
ATOM 690 C CA . ASP A 1 91 ? 8.150 0.994 2.537 1.00 98.25 91 ASP A CA 1
ATOM 691 C C . ASP A 1 91 ? 6.833 0.730 3.271 1.00 98.25 91 ASP A C 1
ATOM 693 O O . ASP A 1 91 ? 5.966 0.001 2.775 1.00 98.25 91 ASP A O 1
ATOM 697 N N . LYS A 1 92 ? 6.701 1.274 4.480 1.00 97.75 92 LYS A N 1
ATOM 698 C CA . LYS A 1 92 ? 5.535 1.089 5.341 1.00 97.75 92 LYS A CA 1
ATOM 699 C C . LYS A 1 92 ? 5.390 2.257 6.303 1.00 97.75 92 LYS A C 1
ATOM 701 O O . LYS A 1 92 ? 6.304 2.560 7.063 1.00 97.75 92 LYS A O 1
ATOM 706 N N . ASP A 1 93 ? 4.179 2.792 6.371 1.00 98.50 93 ASP A N 1
ATOM 707 C CA . ASP A 1 93 ? 3.781 3.790 7.357 1.00 98.50 93 ASP A CA 1
ATOM 708 C C . ASP A 1 93 ? 2.578 3.283 8.150 1.00 98.50 93 ASP A C 1
ATOM 710 O O . ASP A 1 93 ? 1.598 2.807 7.576 1.00 98.50 93 ASP A O 1
ATOM 714 N N . ILE A 1 94 ? 2.656 3.373 9.478 1.00 97.81 94 ILE A N 1
ATOM 715 C CA . ILE A 1 94 ? 1.593 2.955 10.396 1.00 97.81 94 ILE A CA 1
ATOM 716 C C . ILE A 1 94 ? 1.084 4.186 11.123 1.00 97.81 94 ILE A C 1
ATOM 718 O O . ILE A 1 94 ? 1.851 4.916 11.754 1.00 97.81 94 ILE A O 1
ATOM 722 N N . ARG A 1 95 ? -0.230 4.391 11.086 1.00 98.25 95 ARG A N 1
ATOM 723 C CA . ARG A 1 95 ? -0.885 5.542 11.698 1.00 98.25 95 ARG A CA 1
ATOM 724 C C . ARG A 1 95 ? -2.043 5.126 12.587 1.00 98.25 95 ARG A C 1
ATOM 726 O O . ARG A 1 95 ? -2.661 4.072 12.427 1.00 98.25 95 ARG A O 1
ATOM 733 N N . ASN A 1 96 ? -2.322 5.990 13.557 1.00 97.69 96 ASN A N 1
ATOM 734 C CA . ASN A 1 96 ? -3.554 5.926 14.328 1.00 97.69 96 ASN A CA 1
ATOM 735 C C . ASN A 1 96 ? -4.742 6.353 13.459 1.00 97.69 96 ASN A C 1
ATOM 737 O O . ASN A 1 96 ? -4.577 6.862 12.350 1.00 97.69 96 ASN A O 1
ATOM 741 N N . ALA A 1 97 ? -5.943 6.138 13.984 1.00 97.81 97 ALA A N 1
ATOM 742 C CA . ALA A 1 97 ? -7.190 6.490 13.328 1.00 97.81 97 ALA A CA 1
ATOM 743 C C . ALA A 1 97 ? -7.199 7.934 12.789 1.00 97.81 97 ALA A C 1
ATOM 745 O O . ALA A 1 97 ? -6.676 8.855 13.417 1.00 97.81 97 ALA A O 1
ATOM 746 N N . ASN A 1 98 ? -7.842 8.115 11.636 1.00 97.75 98 ASN A N 1
ATOM 747 C CA . ASN A 1 98 ? -8.112 9.401 10.995 1.00 97.75 98 ASN A CA 1
ATOM 748 C C . ASN A 1 98 ? -6.866 10.209 10.566 1.00 97.75 98 ASN A C 1
ATOM 750 O O . ASN A 1 98 ? -6.949 11.417 10.352 1.00 97.75 98 ASN A O 1
ATOM 754 N N . ILE A 1 99 ? -5.715 9.550 10.408 1.00 98.50 99 ILE A N 1
ATOM 755 C CA . ILE A 1 99 ? -4.483 10.130 9.858 1.00 98.50 99 ILE A CA 1
ATOM 756 C C . ILE A 1 99 ? -4.068 9.295 8.651 1.00 98.50 99 ILE A C 1
ATOM 758 O O . ILE A 1 99 ? -3.991 8.082 8.761 1.00 98.50 99 ILE A O 1
ATOM 762 N N . TRP A 1 100 ? -3.772 9.929 7.516 1.00 98.56 100 TRP A N 1
ATOM 763 C CA . TRP A 1 100 ? -3.284 9.216 6.333 1.00 98.56 100 TRP A CA 1
ATOM 764 C C . TRP A 1 100 ? -1.927 8.556 6.591 1.00 98.56 100 TRP A C 1
ATOM 766 O O . TRP A 1 100 ? -0.946 9.256 6.844 1.00 98.56 100 TRP A O 1
ATOM 776 N N . ALA A 1 101 ? -1.871 7.235 6.443 1.00 98.69 101 ALA A N 1
ATOM 777 C CA . ALA A 1 101 ? -0.639 6.487 6.242 1.00 98.69 101 ALA A CA 1
ATOM 778 C C . ALA A 1 101 ? -0.220 6.562 4.769 1.00 98.69 101 ALA A C 1
ATOM 780 O O . ALA A 1 101 ? -1.064 6.414 3.879 1.00 98.69 101 ALA A O 1
ATOM 781 N N . LYS A 1 102 ? 1.067 6.797 4.503 1.00 98.69 102 LYS A N 1
ATOM 782 C CA . LYS A 1 102 ? 1.599 6.947 3.140 1.00 98.69 102 LYS A CA 1
ATOM 783 C C . LYS A 1 102 ? 2.888 6.158 2.979 1.00 98.69 102 LYS A C 1
ATOM 785 O O . LYS A 1 102 ? 3.804 6.351 3.766 1.00 98.69 102 LYS A O 1
ATOM 790 N N . ALA A 1 103 ? 2.959 5.326 1.949 1.00 98.62 103 ALA A N 1
ATOM 791 C CA . ALA A 1 103 ? 4.135 4.532 1.633 1.00 98.62 103 ALA A CA 1
ATOM 792 C C . ALA A 1 103 ? 4.492 4.642 0.149 1.00 98.62 103 ALA A C 1
ATOM 794 O O . ALA A 1 103 ? 3.604 4.677 -0.714 1.00 98.62 103 ALA A O 1
ATOM 795 N N . TYR A 1 104 ? 5.791 4.682 -0.137 1.00 98.38 104 TYR A N 1
ATOM 796 C CA . TYR A 1 104 ? 6.332 4.799 -1.484 1.00 98.38 104 TYR A CA 1
ATOM 797 C C . TYR A 1 104 ? 7.671 4.070 -1.638 1.00 98.38 104 TYR A C 1
ATOM 799 O O . TYR A 1 104 ? 8.583 4.225 -0.833 1.00 98.38 104 TYR A O 1
ATOM 807 N N . ALA A 1 105 ? 7.818 3.325 -2.728 1.00 97.94 105 ALA A N 1
ATOM 808 C CA . ALA A 1 105 ? 9.065 2.683 -3.122 1.00 97.94 105 ALA A CA 1
ATOM 809 C C . ALA A 1 105 ? 9.176 2.688 -4.647 1.00 97.94 105 ALA A C 1
ATOM 811 O O . ALA A 1 105 ? 8.171 2.803 -5.343 1.00 97.94 105 ALA A O 1
ATOM 812 N N . ARG A 1 106 ? 10.386 2.541 -5.188 1.00 95.50 106 ARG A N 1
ATOM 813 C CA . ARG A 1 106 ? 10.603 2.517 -6.640 1.00 95.50 106 ARG A CA 1
ATOM 814 C C . ARG A 1 106 ? 11.636 1.482 -7.051 1.00 95.50 106 ARG A C 1
ATOM 816 O O . ARG A 1 106 ? 12.554 1.190 -6.287 1.00 95.50 106 ARG A O 1
ATOM 823 N N . ALA A 1 107 ? 11.508 0.983 -8.274 1.00 94.12 107 ALA A N 1
ATOM 824 C CA . ALA A 1 107 ? 12.488 0.114 -8.920 1.00 94.12 107 ALA A CA 1
ATOM 825 C C . ALA A 1 107 ? 12.391 0.241 -10.452 1.00 94.12 107 ALA A C 1
ATOM 827 O O . ALA A 1 107 ? 11.625 1.054 -10.967 1.00 94.12 107 ALA A O 1
ATOM 828 N N . GLY A 1 108 ? 13.167 -0.549 -11.199 1.00 89.56 108 GLY A N 1
ATOM 829 C CA . GLY A 1 108 ? 13.036 -0.632 -12.660 1.00 89.56 108 GLY A CA 1
ATOM 830 C C . GLY A 1 108 ? 11.630 -1.052 -13.123 1.00 89.56 108 GLY A C 1
ATOM 831 O O . GLY A 1 108 ? 10.909 -1.750 -12.409 1.00 89.56 108 GLY A O 1
ATOM 832 N N . GLY A 1 109 ? 11.247 -0.643 -14.339 1.00 84.81 109 GLY A N 1
ATOM 833 C CA . GLY A 1 109 ? 9.902 -0.859 -14.897 1.00 84.81 109 GLY A CA 1
ATOM 834 C C . GLY A 1 109 ? 9.459 -2.324 -14.998 1.00 84.81 109 GLY A C 1
ATOM 835 O O . GLY A 1 109 ? 8.273 -2.627 -14.869 1.00 84.81 109 GLY A O 1
ATOM 836 N N . ALA A 1 110 ? 10.423 -3.235 -15.119 1.00 87.94 110 ALA A N 1
ATOM 837 C CA . ALA A 1 110 ? 10.194 -4.672 -15.190 1.00 87.94 110 ALA A CA 1
ATOM 838 C C . ALA A 1 110 ? 9.908 -5.328 -13.826 1.00 87.94 110 ALA A C 1
ATOM 840 O O . ALA A 1 110 ? 9.939 -6.547 -13.731 1.00 87.94 110 ALA A O 1
ATOM 841 N N . HIS A 1 111 ? 9.668 -4.575 -12.749 1.00 92.19 111 HIS A N 1
ATOM 842 C CA . HIS A 1 111 ? 9.346 -5.155 -11.445 1.00 92.19 111 HIS A CA 1
ATOM 843 C C . HIS A 1 111 ? 7.864 -5.025 -11.103 1.00 92.19 111 HIS A C 1
ATOM 845 O O . HIS A 1 111 ? 7.243 -3.980 -11.297 1.00 92.19 111 HIS A O 1
ATOM 851 N N . THR A 1 112 ? 7.321 -6.098 -10.530 1.00 93.94 112 THR A N 1
ATOM 852 C CA . THR A 1 112 ? 5.975 -6.119 -9.958 1.00 93.94 112 THR A CA 1
ATOM 853 C C . THR A 1 112 ? 5.902 -5.175 -8.762 1.00 93.94 112 THR A C 1
ATOM 855 O O . THR A 1 112 ? 6.676 -5.314 -7.812 1.00 93.94 112 THR A O 1
ATOM 858 N N . CYS A 1 113 ? 4.945 -4.251 -8.791 1.00 94.81 113 CYS A N 1
ATOM 859 C CA . CYS A 1 113 ? 4.589 -3.403 -7.658 1.00 94.81 113 CYS A CA 1
ATOM 860 C C . CYS A 1 113 ? 3.427 -4.042 -6.899 1.00 94.81 113 CYS A C 1
ATOM 862 O O . CYS A 1 113 ? 2.398 -4.386 -7.482 1.00 94.81 113 CYS A O 1
ATOM 864 N N . ASN A 1 114 ? 3.579 -4.180 -5.588 1.00 97.19 114 ASN A N 1
ATOM 865 C CA . ASN A 1 114 ? 2.496 -4.555 -4.696 1.00 97.19 114 ASN A CA 1
ATOM 866 C C . ASN A 1 114 ? 2.231 -3.408 -3.725 1.00 97.19 114 ASN A C 1
ATOM 868 O O . ASN A 1 114 ? 3.114 -3.024 -2.958 1.00 97.19 114 ASN A O 1
ATOM 872 N N . ALA A 1 115 ? 1.013 -2.880 -3.751 1.00 98.12 115 ALA A N 1
ATOM 873 C CA . ALA A 1 115 ? 0.538 -1.879 -2.810 1.00 98.12 115 ALA A CA 1
ATOM 874 C C . ALA A 1 115 ? -0.409 -2.535 -1.807 1.00 98.12 115 ALA A C 1
ATOM 876 O O . ALA A 1 115 ? -1.311 -3.272 -2.198 1.00 98.12 115 ALA A O 1
ATOM 877 N N . TYR A 1 116 ? -0.232 -2.245 -0.524 1.00 98.56 116 TYR A N 1
ATOM 878 C CA . TYR A 1 116 ? -0.972 -2.869 0.566 1.00 98.56 116 TYR A CA 1
ATOM 879 C C . TYR A 1 116 ? -1.641 -1.830 1.457 1.00 98.56 116 TYR A C 1
ATOM 881 O O . TYR A 1 116 ? -1.123 -0.726 1.655 1.00 98.56 116 TYR A O 1
ATOM 889 N N . TRP A 1 117 ? -2.751 -2.237 2.059 1.00 98.56 117 TRP A N 1
ATOM 890 C CA . TRP A 1 117 ? -3.334 -1.595 3.234 1.00 98.56 117 TRP A CA 1
ATOM 891 C C . TRP A 1 117 ? -3.535 -2.641 4.329 1.00 98.56 117 TRP A C 1
ATOM 893 O O . TRP A 1 117 ? -3.656 -3.839 4.053 1.00 98.56 117 TRP A O 1
ATOM 903 N N . SER A 1 118 ? -3.559 -2.209 5.585 1.00 98.25 118 SER A N 1
ATOM 904 C CA . SER A 1 118 ? -3.846 -3.093 6.719 1.00 98.25 118 SER A CA 1
ATOM 905 C C . SER A 1 118 ? -4.531 -2.340 7.851 1.00 98.25 118 SER A C 1
ATOM 907 O O . SER A 1 118 ? -4.299 -1.146 8.030 1.00 98.25 118 SER A O 1
ATOM 909 N N . THR A 1 119 ? -5.360 -3.031 8.629 1.00 98.12 119 THR A N 1
ATOM 910 C CA . THR A 1 119 ? -5.890 -2.544 9.912 1.00 98.12 119 THR A CA 1
ATOM 911 C C . THR A 1 119 ? -5.436 -3.458 11.040 1.00 98.12 119 THR A C 1
ATOM 913 O O . THR A 1 119 ? -5.339 -4.666 10.834 1.00 98.12 119 THR A O 1
ATOM 916 N N . TYR A 1 120 ? -5.191 -2.890 12.219 1.00 95.62 120 TYR A N 1
ATOM 917 C CA . TYR A 1 120 ? -4.769 -3.602 13.428 1.00 95.62 120 TYR A CA 1
ATOM 918 C C . TYR A 1 120 ? -5.861 -3.504 14.487 1.00 95.62 120 TYR A C 1
ATOM 920 O O . TYR A 1 120 ? -6.386 -2.381 14.685 1.00 95.62 120 TYR A O 1
#

Mean predicted aligned error: 3.65 Å